Protein AF-A0A0K0IMZ5-F1 (afdb_monomer)

Foldseek 3Di:
DDDPPDDPDDPPPPVVVVVVVVVVLVVLLVLLLVLLVLLLVLQLVLLVLCVVQDPPSVVSNVLSVLLNVLSVCCSVVVDLVSLVVNLVSLVVSLVVLVVLLVVLVVQQVPVVVRQDDPPDPPRDDSVNSNVSSVSSNVSSVVSNVSSVSSSVSSVVSSVVSVVVVVVVVVVVVVD

Mean predicted aligned error: 14.68 Å

pLDDT: mean 72.94, std 14.69, range [36.69, 90.19]

Organism: Brugia malayi (NCBI:txid6279)

Solvent-accessible surface area (backbone atoms only — not comparable to full-atom values): 9518 Å² total; per-residue (Å²): 132,87,81,86,80,76,76,98,78,76,74,75,66,61,61,57,52,52,54,52,50,51,53,53,49,54,53,40,52,51,49,28,52,54,30,46,52,52,37,36,55,53,50,47,51,49,46,58,57,43,45,83,70,41,92,65,42,68,64,54,48,51,52,40,50,54,34,48,52,28,44,53,49,15,65,76,65,66,37,60,68,34,42,50,52,25,47,52,45,48,52,55,50,43,54,50,41,51,54,48,32,58,48,16,53,49,32,41,77,41,24,78,81,64,66,73,61,97,83,47,98,76,72,74,48,59,63,58,40,23,51,50,12,50,52,42,32,55,52,27,66,54,38,48,57,36,41,52,53,25,44,53,36,46,52,55,51,44,54,50,52,54,50,53,54,54,54,54,52,59,56,60,75,75,111

Nearest PDB structures (foldseek):
  1few-assembly1_A  TM=2.765E-01  e=8.080E-01  Homo sapiens
  1qoy-assembly1_A  TM=3.899E-01  e=2.538E+00  Escherichia coli K-12
  3ja6-assembly1_I  TM=2.336E-01  e=1.883E+00  Escherichia coli

Sequence (175 aa):
MKSTGENSLSAVNGEQSTLCICRNVYSLEIALLMSSLLGMTGFCTLCAIFLSYSGAFILHICLALIGGIAVLVGVLTHFPTALLFYMIVQISSTIYLSIIAVLSINVFFNPSKWKFNEASFLGHTNEEIRESGVILMCFSLLLIPTSACSLAAAIQLFHRCGQKESDNTKSNEKV

Radius of gyration: 24.39 Å; Cα contacts (8 Å, |Δi|>4): 140; chains: 1; bounding box: 94×29×55 Å

Structure (mmCIF, N/CA/C/O backbone):
data_AF-A0A0K0IMZ5-F1
#
_entry.id   AF-A0A0K0IMZ5-F1
#
loop_
_atom_site.group_PDB
_atom_site.id
_atom_site.type_symbol
_atom_site.label_atom_id
_atom_site.label_alt_id
_atom_site.label_comp_id
_atom_site.label_asym_id
_atom_site.label_entity_id
_atom_site.label_seq_id
_atom_site.pdbx_PDB_ins_code
_atom_site.Cartn_x
_atom_site.Cartn_y
_atom_site.Cartn_z
_atom_site.occupancy
_atom_site.B_iso_or_equiv
_atom_site.auth_seq_id
_atom_site.auth_comp_id
_atom_site.auth_asym_id
_atom_site.auth_atom_id
_atom_site.pdbx_PDB_model_num
ATOM 1 N N . MET A 1 1 ? 67.260 12.815 -26.661 1.00 40.06 1 MET A N 1
ATOM 2 C CA . MET A 1 1 ? 65.980 13.517 -26.406 1.00 40.06 1 MET A CA 1
ATOM 3 C C . MET A 1 1 ? 65.094 12.571 -25.600 1.00 40.06 1 MET A C 1
ATOM 5 O O . MET A 1 1 ? 65.188 11.373 -25.820 1.00 40.06 1 MET A O 1
ATOM 9 N N . LYS A 1 2 ? 64.390 13.093 -24.589 1.00 42.62 2 LYS A N 1
ATOM 10 C CA . LYS A 1 2 ? 63.767 12.383 -23.450 1.00 42.62 2 LYS A CA 1
ATOM 11 C C . LYS A 1 2 ? 62.960 11.134 -23.856 1.00 42.62 2 LYS A C 1
ATOM 13 O O . LYS A 1 2 ? 62.066 11.231 -24.683 1.00 42.62 2 LYS A O 1
ATOM 18 N N . SER A 1 3 ? 63.271 9.993 -23.235 1.00 52.44 3 SER A N 1
ATOM 19 C CA . SER A 1 3 ? 62.470 8.766 -23.299 1.00 52.44 3 SER A CA 1
ATOM 20 C C . SER A 1 3 ? 61.177 8.988 -22.520 1.00 52.44 3 SER A C 1
ATOM 22 O O . SER A 1 3 ? 61.217 9.141 -21.299 1.00 52.44 3 SER A O 1
ATOM 24 N N . THR A 1 4 ? 60.047 9.041 -23.221 1.00 48.44 4 THR A N 1
ATOM 25 C CA . THR A 1 4 ? 58.704 9.172 -22.645 1.00 48.44 4 THR A CA 1
ATOM 26 C C . THR A 1 4 ? 58.300 7.852 -21.987 1.00 48.44 4 THR A C 1
ATOM 28 O O . THR A 1 4 ? 57.535 7.065 -22.531 1.00 48.44 4 THR A O 1
ATOM 31 N N . GLY A 1 5 ? 58.883 7.570 -20.825 1.00 44.97 5 GLY A N 1
ATOM 32 C CA . GLY A 1 5 ? 58.418 6.529 -19.916 1.00 44.97 5 GLY A CA 1
ATOM 33 C C . GLY A 1 5 ? 57.342 7.099 -19.002 1.00 44.97 5 GLY A C 1
ATOM 34 O O . GLY A 1 5 ? 57.601 7.301 -17.823 1.00 44.97 5 GLY A O 1
ATOM 35 N N . GLU A 1 6 ? 56.162 7.406 -19.539 1.00 41.94 6 GLU A N 1
ATOM 36 C CA . GLU A 1 6 ? 54.992 7.734 -18.720 1.00 41.94 6 GLU A CA 1
ATOM 37 C C . GLU A 1 6 ? 54.019 6.555 -18.727 1.00 41.94 6 GLU A C 1
ATOM 39 O O . GLU A 1 6 ? 53.156 6.406 -19.585 1.00 41.94 6 GLU A O 1
ATOM 44 N N . ASN A 1 7 ? 54.249 5.687 -17.741 1.00 42.31 7 ASN A N 1
ATOM 45 C CA . ASN A 1 7 ? 53.247 5.100 -16.858 1.00 42.31 7 ASN A CA 1
ATOM 46 C C . ASN A 1 7 ? 51.951 4.614 -17.520 1.00 42.31 7 ASN A C 1
ATOM 48 O O . ASN A 1 7 ? 50.905 5.260 -17.490 1.00 42.31 7 ASN A O 1
ATOM 52 N N . SER A 1 8 ? 52.004 3.365 -17.975 1.00 39.19 8 SER A N 1
ATOM 53 C CA . SER A 1 8 ? 50.860 2.468 -18.107 1.00 39.19 8 SER A CA 1
ATOM 54 C C . SER A 1 8 ? 50.215 2.214 -16.735 1.00 39.19 8 SER A C 1
ATOM 56 O O . SER A 1 8 ? 50.489 1.211 -16.080 1.00 39.19 8 SER A O 1
ATOM 58 N N . LEU A 1 9 ? 49.383 3.141 -16.265 1.00 42.44 9 LEU A N 1
ATOM 59 C CA . LEU A 1 9 ? 48.617 2.984 -15.027 1.00 42.44 9 LEU A CA 1
ATOM 60 C C . LEU A 1 9 ? 47.260 3.681 -15.162 1.00 42.44 9 LEU A C 1
ATOM 62 O O . LEU A 1 9 ? 46.986 4.668 -14.493 1.00 42.44 9 LEU A O 1
ATOM 66 N N . SER A 1 10 ? 46.406 3.206 -16.075 1.00 41.88 10 SER A N 1
ATOM 67 C CA . SER A 1 10 ? 44.990 3.631 -16.133 1.00 41.88 10 SER A CA 1
ATOM 68 C C . SER A 1 10 ? 44.029 2.631 -16.799 1.00 41.88 10 SER A C 1
ATOM 70 O O . SER A 1 10 ? 42.938 3.018 -17.193 1.00 41.88 10 SER A O 1
ATOM 72 N N . ALA A 1 11 ? 44.365 1.338 -16.894 1.00 41.56 11 ALA A N 1
ATOM 73 C CA . ALA A 1 11 ? 43.408 0.331 -17.384 1.00 41.56 11 ALA A CA 1
ATOM 74 C C . ALA A 1 11 ? 42.597 -0.360 -16.264 1.00 41.56 11 ALA A C 1
ATOM 76 O O . ALA A 1 11 ? 41.517 -0.873 -16.523 1.00 41.56 11 ALA A O 1
ATOM 77 N N . VAL A 1 12 ? 43.058 -0.340 -15.004 1.00 44.56 12 VAL A N 1
ATOM 78 C CA . VAL A 1 12 ? 42.455 -1.160 -13.927 1.00 44.56 12 VAL A CA 1
ATOM 79 C C . VAL A 1 12 ? 41.222 -0.514 -13.261 1.00 44.56 12 VAL A C 1
ATOM 81 O O . VAL A 1 12 ? 40.396 -1.214 -12.687 1.00 44.56 12 VAL A O 1
ATOM 84 N N . ASN A 1 13 ? 41.012 0.803 -13.390 1.00 42.62 13 ASN A N 1
ATOM 85 C CA . ASN A 1 13 ? 39.867 1.479 -12.748 1.00 42.62 13 ASN A CA 1
ATOM 86 C C . ASN A 1 13 ? 38.556 1.445 -13.567 1.00 42.62 13 ASN A C 1
ATOM 88 O O . ASN A 1 13 ? 37.488 1.761 -13.033 1.00 42.62 13 ASN A O 1
ATOM 92 N N . GLY A 1 14 ? 38.604 1.064 -14.849 1.00 36.69 14 GLY A N 1
ATOM 93 C CA . GLY A 1 14 ? 37.422 1.045 -15.723 1.00 36.69 14 GLY A CA 1
ATOM 94 C C . GLY A 1 14 ? 36.459 -0.110 -15.427 1.00 36.69 14 GLY A C 1
ATOM 95 O O . GLY A 1 14 ? 35.249 0.094 -15.332 1.00 36.69 14 GLY A O 1
ATOM 96 N N . GLU A 1 15 ? 36.991 -1.314 -15.210 1.00 40.50 15 GLU A N 1
ATOM 97 C CA . GLU A 1 15 ? 36.177 -2.521 -14.990 1.00 40.50 15 GLU A CA 1
ATOM 98 C C . GLU A 1 15 ? 35.601 -2.594 -13.569 1.00 40.50 15 GLU A C 1
ATOM 100 O O . GLU A 1 15 ? 34.479 -3.056 -13.360 1.00 40.50 15 GLU A O 1
ATOM 105 N N . GLN A 1 16 ? 36.325 -2.080 -12.570 1.00 41.81 16 GLN A N 1
ATOM 106 C CA . GLN A 1 16 ? 35.867 -2.136 -11.181 1.00 41.81 16 GLN A CA 1
ATOM 107 C C . GLN A 1 16 ? 34.709 -1.160 -10.911 1.00 41.81 16 GLN A C 1
ATOM 109 O O . GLN A 1 16 ? 33.794 -1.477 -10.145 1.00 41.81 16 GLN A O 1
ATOM 114 N N . SER A 1 17 ? 34.713 0.008 -11.567 1.00 45.94 17 SER A N 1
ATOM 115 C CA . SER A 1 17 ? 33.633 0.995 -11.440 1.00 45.94 17 SER A CA 1
ATOM 116 C C . SER A 1 17 ? 32.332 0.497 -12.075 1.00 45.94 17 SER A C 1
ATOM 118 O O . SER A 1 17 ? 31.282 0.550 -11.435 1.00 45.94 17 SER A O 1
ATOM 120 N N . THR A 1 18 ? 32.397 -0.079 -13.277 1.00 49.19 18 THR A N 1
ATOM 121 C CA . THR A 1 18 ? 31.230 -0.641 -13.977 1.00 49.19 18 THR A CA 1
ATOM 122 C C . THR A 1 18 ? 30.635 -1.839 -13.240 1.00 49.19 18 THR A C 1
ATOM 124 O O . THR A 1 18 ? 29.419 -1.882 -13.044 1.00 49.19 18 THR A O 1
ATOM 127 N N . LEU A 1 19 ? 31.462 -2.763 -12.737 1.00 49.53 19 LEU A N 1
ATOM 128 C CA . LEU A 1 19 ? 30.982 -3.926 -11.979 1.00 49.53 19 LEU A CA 1
ATOM 129 C C . LEU A 1 19 ? 30.323 -3.514 -10.649 1.00 49.53 19 LEU A C 1
ATOM 131 O O . LEU A 1 19 ? 29.273 -4.048 -10.283 1.00 49.53 19 LEU A O 1
ATOM 135 N N . CYS A 1 20 ? 30.877 -2.512 -9.955 1.00 52.72 20 CYS A N 1
ATOM 136 C CA . CYS A 1 20 ? 30.282 -1.955 -8.736 1.00 52.72 20 CYS A CA 1
ATOM 137 C C . CYS A 1 20 ? 28.934 -1.263 -9.009 1.00 52.72 20 CYS A C 1
ATOM 139 O O . CYS A 1 20 ? 27.957 -1.502 -8.290 1.00 52.72 20 CYS A O 1
ATOM 141 N N . ILE A 1 21 ? 28.851 -0.454 -10.072 1.00 56.25 21 ILE A N 1
ATOM 142 C CA . ILE A 1 21 ? 27.618 0.239 -10.474 1.00 56.25 21 ILE A CA 1
ATOM 143 C C . ILE A 1 21 ? 26.530 -0.772 -10.858 1.00 56.25 21 ILE A C 1
ATOM 145 O O . ILE A 1 21 ? 25.406 -0.662 -10.364 1.00 56.25 21 ILE A O 1
ATOM 149 N N . CYS A 1 22 ? 26.853 -1.786 -11.668 1.00 55.97 22 CYS A N 1
ATOM 150 C CA . CYS A 1 22 ? 25.906 -2.837 -12.053 1.00 55.97 22 CYS A CA 1
ATOM 151 C C . CYS A 1 22 ? 25.405 -3.629 -10.839 1.00 55.97 22 CYS A C 1
ATOM 153 O O . CYS A 1 22 ? 24.197 -3.827 -10.697 1.00 55.97 22 CYS A O 1
ATOM 155 N N . ARG A 1 23 ? 26.299 -4.003 -9.910 1.00 65.12 23 ARG A N 1
ATOM 156 C CA . ARG A 1 23 ? 25.913 -4.687 -8.664 1.00 65.12 23 ARG A CA 1
ATOM 157 C C . ARG A 1 23 ? 24.950 -3.842 -7.827 1.00 65.12 23 ARG A C 1
ATOM 159 O O . ARG A 1 23 ? 24.014 -4.376 -7.237 1.00 65.12 23 ARG A O 1
ATOM 166 N N . ASN A 1 24 ? 25.161 -2.527 -7.794 1.00 75.69 24 ASN A N 1
ATOM 167 C CA . ASN A 1 24 ? 24.308 -1.601 -7.054 1.00 75.69 24 ASN A CA 1
ATOM 168 C C . ASN A 1 24 ? 22.929 -1.404 -7.709 1.00 75.69 24 ASN A C 1
ATOM 170 O O . ASN A 1 24 ? 21.945 -1.213 -7.004 1.00 75.69 24 ASN A O 1
ATOM 174 N N . VAL A 1 25 ? 22.831 -1.432 -9.043 1.00 75.31 25 VAL A N 1
ATOM 175 C CA . VAL A 1 25 ? 21.532 -1.373 -9.745 1.00 75.31 25 VAL A CA 1
ATOM 176 C C . VAL A 1 25 ? 20.738 -2.652 -9.498 1.00 75.31 25 VAL A C 1
ATOM 178 O O . VAL A 1 25 ? 19.599 -2.572 -9.055 1.00 75.31 25 VAL A O 1
ATOM 181 N N . TYR A 1 26 ? 21.368 -3.815 -9.663 1.00 79.06 26 TYR A N 1
ATOM 182 C CA . TYR A 1 26 ? 20.709 -5.103 -9.443 1.00 79.06 26 TYR A CA 1
ATOM 183 C C . TYR A 1 26 ? 20.223 -5.271 -7.994 1.00 79.06 26 TYR A C 1
ATOM 185 O O . TYR A 1 26 ? 19.099 -5.703 -7.746 1.00 79.06 26 TYR A O 1
ATOM 193 N N . SER A 1 27 ? 21.033 -4.852 -7.014 1.00 82.69 27 SER A N 1
ATOM 194 C CA . SER A 1 27 ? 20.614 -4.852 -5.607 1.00 82.69 27 SER A CA 1
ATOM 195 C C . SER A 1 27 ? 19.411 -3.939 -5.350 1.00 82.69 27 SER A C 1
ATOM 197 O O . SER A 1 27 ? 18.583 -4.255 -4.497 1.00 82.69 27 SER A O 1
ATOM 199 N N . LEU A 1 28 ? 19.322 -2.808 -6.054 1.00 83.25 28 LEU A N 1
ATOM 200 C CA . LEU A 1 28 ? 18.232 -1.846 -5.913 1.00 83.25 28 LEU A CA 1
ATOM 201 C C . LEU A 1 28 ? 16.939 -2.359 -6.560 1.00 83.25 28 LEU A C 1
ATOM 203 O O . LEU A 1 28 ? 15.870 -2.206 -5.977 1.00 83.25 28 LEU A O 1
ATOM 207 N N . GLU A 1 29 ? 17.038 -3.018 -7.715 1.00 82.06 29 GLU A N 1
ATOM 208 C CA . GLU A 1 29 ? 15.915 -3.696 -8.377 1.00 82.06 29 GLU A CA 1
ATOM 209 C C . GLU A 1 29 ? 15.352 -4.828 -7.518 1.00 82.06 29 GLU A C 1
ATOM 211 O O . GLU A 1 29 ? 14.139 -4.902 -7.322 1.00 82.06 29 GLU A O 1
ATOM 216 N N . ILE A 1 30 ? 16.217 -5.666 -6.935 1.00 82.44 30 ILE A N 1
ATOM 217 C CA . ILE A 1 30 ? 15.784 -6.714 -6.000 1.00 82.44 30 ILE A CA 1
ATOM 218 C C . ILE A 1 30 ? 15.101 -6.092 -4.782 1.00 82.44 30 ILE A C 1
ATOM 220 O O . ILE A 1 30 ? 14.030 -6.550 -4.384 1.00 82.44 30 ILE A O 1
ATOM 224 N N . ALA A 1 31 ? 15.688 -5.050 -4.186 1.00 82.56 31 ALA A N 1
ATOM 225 C CA . ALA A 1 31 ? 15.088 -4.377 -3.038 1.00 82.56 31 ALA A CA 1
ATOM 226 C C . ALA A 1 31 ? 13.709 -3.793 -3.382 1.00 82.56 31 ALA A C 1
ATOM 228 O O . ALA A 1 31 ? 12.769 -3.951 -2.598 1.00 82.56 31 ALA A O 1
ATOM 229 N N . LEU A 1 32 ? 13.565 -3.179 -4.561 1.00 83.88 32 LEU A N 1
ATOM 230 C CA . LEU A 1 32 ? 12.293 -2.659 -5.061 1.00 83.88 32 LEU A CA 1
ATOM 231 C C . LEU A 1 32 ? 11.263 -3.782 -5.238 1.00 83.88 32 LEU A C 1
ATOM 233 O O . LEU A 1 32 ? 10.144 -3.662 -4.746 1.00 83.88 32 LEU A O 1
ATOM 237 N N . LEU A 1 33 ? 11.639 -4.889 -5.884 1.00 82.00 33 LEU A N 1
ATOM 238 C CA . LEU A 1 33 ? 10.754 -6.040 -6.082 1.00 82.00 33 LEU A CA 1
ATOM 239 C C . LEU A 1 33 ? 10.296 -6.632 -4.747 1.00 82.00 33 LEU A C 1
ATOM 241 O O . LEU A 1 33 ? 9.100 -6.822 -4.540 1.00 82.00 33 LEU A O 1
ATOM 245 N N . MET A 1 34 ? 11.227 -6.880 -3.825 1.00 83.44 34 MET A N 1
ATOM 246 C CA . MET A 1 34 ? 10.917 -7.485 -2.528 1.00 83.44 34 MET A CA 1
ATOM 247 C C . MET A 1 34 ? 10.051 -6.570 -1.659 1.00 83.44 34 MET A C 1
ATOM 249 O O . MET A 1 34 ? 9.074 -7.034 -1.073 1.00 83.44 34 MET A O 1
ATOM 253 N N . SER A 1 35 ? 10.364 -5.273 -1.597 1.00 84.44 35 SER A N 1
ATOM 254 C CA . SER A 1 35 ? 9.558 -4.304 -0.840 1.00 84.44 35 SER A CA 1
ATOM 255 C C . SER A 1 35 ? 8.181 -4.082 -1.464 1.00 84.44 35 SER A C 1
ATOM 257 O O . SER A 1 35 ? 7.197 -3.992 -0.734 1.00 84.44 35 SER A O 1
ATOM 259 N N . SER A 1 36 ? 8.074 -4.094 -2.793 1.00 81.44 36 SER A N 1
ATOM 260 C CA . SER A 1 36 ? 6.790 -4.009 -3.494 1.00 81.44 36 SER A CA 1
ATOM 261 C C . SER A 1 36 ? 5.931 -5.254 -3.281 1.00 81.44 36 SER A C 1
ATOM 263 O O . SER A 1 36 ? 4.740 -5.133 -3.006 1.00 81.44 36 SER A O 1
ATOM 265 N N . LEU A 1 37 ? 6.520 -6.452 -3.351 1.00 80.25 37 LEU A N 1
ATOM 266 C CA . LEU A 1 37 ? 5.835 -7.714 -3.052 1.00 80.25 37 LEU A CA 1
ATOM 267 C C . LEU A 1 37 ? 5.341 -7.751 -1.604 1.00 80.25 37 LEU A C 1
ATOM 269 O O . LEU A 1 37 ? 4.188 -8.102 -1.348 1.00 80.25 37 LEU A O 1
ATOM 273 N N . LEU A 1 38 ? 6.187 -7.346 -0.656 1.00 83.31 38 LEU A N 1
ATOM 274 C CA . LEU A 1 38 ? 5.809 -7.255 0.751 1.00 83.31 38 LEU A CA 1
ATOM 275 C C . LEU A 1 38 ? 4.701 -6.212 0.969 1.00 83.31 38 LEU A C 1
ATOM 277 O O . LEU A 1 38 ? 3.727 -6.475 1.673 1.00 83.31 38 LEU A O 1
ATOM 281 N N . GLY A 1 39 ? 4.813 -5.059 0.306 1.00 80.69 39 GLY A N 1
ATOM 282 C CA . GLY A 1 39 ? 3.807 -4.001 0.307 1.00 80.69 39 GLY A CA 1
ATOM 283 C C . GLY A 1 39 ? 2.448 -4.490 -0.195 1.00 80.69 39 GLY A C 1
ATOM 284 O O . GLY A 1 39 ? 1.437 -4.307 0.478 1.00 80.69 39 GLY A O 1
ATOM 285 N N . MET A 1 40 ? 2.428 -5.166 -1.344 1.00 80.81 40 MET A N 1
ATOM 286 C CA . MET A 1 40 ? 1.213 -5.730 -1.933 1.00 80.81 40 MET A CA 1
ATOM 287 C C . MET A 1 40 ? 0.576 -6.799 -1.059 1.00 80.81 40 MET A C 1
ATOM 289 O O . MET A 1 40 ? -0.623 -6.745 -0.806 1.00 80.81 40 MET A O 1
ATOM 293 N N . THR A 1 41 ? 1.363 -7.780 -0.617 1.00 80.88 41 THR A N 1
ATOM 294 C CA . THR A 1 41 ? 0.850 -8.886 0.201 1.00 80.88 41 THR A CA 1
ATOM 295 C C . THR A 1 41 ? 0.257 -8.361 1.502 1.00 80.88 41 THR A C 1
ATOM 297 O O . THR A 1 41 ? -0.866 -8.724 1.844 1.00 80.88 41 THR A O 1
ATOM 300 N N . GLY A 1 42 ? 0.943 -7.438 2.181 1.00 79.50 42 GLY A N 1
ATOM 301 C CA . GLY A 1 42 ? 0.413 -6.808 3.386 1.00 79.50 42 GLY A CA 1
ATOM 302 C C . GLY A 1 42 ? -0.821 -5.942 3.125 1.00 79.50 42 GLY A C 1
ATOM 303 O O . GLY A 1 42 ? -1.769 -5.999 3.906 1.00 79.50 42 GLY A O 1
ATOM 304 N N . PHE A 1 43 ? -0.859 -5.191 2.021 1.00 79.12 43 PHE A N 1
ATOM 305 C CA . PHE A 1 43 ? -2.036 -4.406 1.646 1.00 79.12 43 PHE A CA 1
ATOM 306 C C . PHE A 1 43 ? -3.246 -5.304 1.369 1.00 79.12 43 PHE A C 1
ATOM 308 O O . PHE A 1 43 ? -4.325 -5.054 1.895 1.00 79.12 43 PHE A O 1
ATOM 315 N N . CYS A 1 44 ? -3.066 -6.395 0.622 1.00 77.50 44 CYS A N 1
ATOM 316 C CA . CYS A 1 44 ? -4.116 -7.384 0.384 1.00 77.50 44 CYS A CA 1
ATOM 317 C C . CYS A 1 44 ? -4.632 -7.995 1.694 1.00 77.50 44 CYS A C 1
ATOM 319 O O . CYS A 1 44 ? -5.844 -8.120 1.862 1.00 77.50 44 CYS A O 1
ATOM 321 N N . THR A 1 45 ? -3.744 -8.319 2.640 1.00 77.69 45 THR A N 1
ATOM 322 C CA . THR A 1 45 ? -4.133 -8.807 3.973 1.00 77.69 45 THR A CA 1
ATOM 323 C C . THR A 1 45 ? -4.933 -7.759 4.748 1.00 77.69 45 THR A C 1
ATOM 325 O O . THR A 1 45 ? -5.982 -8.087 5.297 1.00 77.69 45 THR A O 1
ATOM 328 N N . LEU A 1 46 ? -4.507 -6.490 4.746 1.00 75.44 46 LEU A N 1
ATOM 329 C CA . LEU A 1 46 ? -5.272 -5.396 5.360 1.00 75.44 46 LEU A CA 1
ATOM 330 C C . LEU A 1 46 ? -6.667 -5.273 4.739 1.00 75.44 46 LEU A C 1
ATOM 332 O O . LEU A 1 46 ? -7.657 -5.175 5.462 1.00 75.44 46 LEU A O 1
ATOM 336 N N . CYS A 1 47 ? -6.769 -5.328 3.411 1.00 73.06 47 CYS A N 1
ATOM 337 C CA . CYS A 1 47 ? -8.051 -5.295 2.709 1.00 73.06 47 CYS A CA 1
ATOM 338 C C . CYS A 1 47 ? -8.927 -6.505 3.038 1.00 73.06 47 CYS A C 1
ATOM 340 O O . CYS A 1 47 ? -10.141 -6.353 3.150 1.00 73.06 47 CYS A O 1
ATOM 342 N N . ALA A 1 48 ? -8.329 -7.682 3.224 1.00 71.31 48 ALA A N 1
ATOM 343 C CA . ALA A 1 48 ? -9.037 -8.883 3.646 1.00 71.31 48 ALA A CA 1
ATOM 344 C C . ALA A 1 48 ? -9.532 -8.812 5.100 1.00 71.31 48 ALA A C 1
ATOM 346 O O . ALA A 1 48 ? -10.547 -9.416 5.423 1.00 71.31 48 ALA A O 1
ATOM 347 N N . ILE A 1 49 ? -8.872 -8.042 5.966 1.00 68.88 49 ILE A N 1
ATOM 348 C CA . ILE A 1 49 ? -9.380 -7.768 7.317 1.00 68.88 49 ILE A CA 1
ATOM 349 C C . ILE A 1 49 ? -10.497 -6.716 7.254 1.00 68.88 49 ILE A C 1
ATOM 351 O O . ILE A 1 49 ? -11.540 -6.895 7.874 1.00 68.88 49 ILE A O 1
ATOM 355 N N . PHE A 1 50 ? -10.341 -5.655 6.450 1.00 66.38 50 PHE A N 1
ATOM 356 C CA . PHE A 1 50 ? -11.411 -4.671 6.221 1.00 66.38 50 PHE A CA 1
ATOM 357 C C . PHE A 1 50 ? -12.643 -5.253 5.532 1.00 66.38 50 PHE A C 1
ATOM 359 O O . PHE A 1 50 ? -13.724 -4.709 5.723 1.00 66.38 50 PHE A O 1
ATOM 366 N N . LEU A 1 51 ? -12.512 -6.336 4.764 1.00 61.38 51 LEU A N 1
ATOM 367 C CA . LEU A 1 51 ? -13.625 -7.075 4.160 1.00 61.38 51 LEU A CA 1
ATOM 368 C C . LEU A 1 51 ? -14.694 -7.465 5.175 1.00 61.38 51 LEU A C 1
ATOM 370 O O . LEU A 1 51 ? -15.881 -7.345 4.879 1.00 61.38 51 LEU A O 1
ATOM 374 N N . SER A 1 52 ? -14.271 -7.890 6.368 1.00 59.31 52 SER A N 1
ATOM 375 C CA . SER A 1 52 ? -15.186 -8.213 7.463 1.00 59.31 52 SER A CA 1
ATOM 376 C C . SER A 1 52 ? -16.011 -6.996 7.907 1.00 59.31 52 SER A C 1
ATOM 378 O O . SER A 1 52 ? -17.026 -7.155 8.578 1.00 59.31 52 SER A O 1
ATOM 380 N N . TYR A 1 53 ? -15.609 -5.781 7.511 1.00 60.66 53 TYR A N 1
ATOM 381 C CA . TYR A 1 53 ? -16.182 -4.513 7.958 1.00 60.66 53 TYR A CA 1
ATOM 382 C C . TYR A 1 53 ? -16.742 -3.618 6.833 1.00 60.66 53 TYR A C 1
ATOM 384 O O . TYR A 1 53 ? -17.596 -2.787 7.113 1.00 60.66 53 TYR A O 1
ATOM 392 N N . SER A 1 54 ? -16.302 -3.718 5.572 1.00 57.91 54 SER A N 1
ATOM 393 C CA . SER A 1 54 ? -16.730 -2.807 4.495 1.00 57.91 54 SER A CA 1
ATOM 394 C C . SER A 1 54 ? -16.669 -3.445 3.102 1.00 57.91 54 SER A C 1
ATOM 396 O O . SER A 1 54 ? -15.639 -3.963 2.673 1.00 57.91 54 SER A O 1
ATOM 398 N N . GLY A 1 55 ? -17.771 -3.346 2.347 1.00 58.22 55 GLY A N 1
ATOM 399 C CA . GLY A 1 55 ? -17.949 -3.938 1.011 1.00 58.22 55 GLY A CA 1
ATOM 400 C C . GLY A 1 55 ? -17.114 -3.327 -0.128 1.00 58.22 55 GLY A C 1
ATOM 401 O O . GLY A 1 55 ? -17.296 -3.705 -1.282 1.00 58.22 55 GLY A O 1
ATOM 402 N N . ALA A 1 56 ? -16.187 -2.404 0.150 1.00 62.69 56 ALA A N 1
ATOM 403 C CA . ALA A 1 56 ? -15.352 -1.729 -0.858 1.00 62.69 56 ALA A CA 1
ATOM 404 C C . ALA A 1 56 ? -14.112 -2.540 -1.320 1.00 62.69 56 ALA A C 1
ATOM 406 O O . ALA A 1 56 ? -13.170 -1.996 -1.895 1.00 62.69 56 ALA A O 1
ATOM 407 N N . PHE A 1 57 ? -14.109 -3.853 -1.093 1.00 62.28 57 PHE A N 1
ATOM 408 C CA . PHE A 1 57 ? -12.990 -4.777 -1.316 1.00 62.28 57 PHE A CA 1
ATOM 409 C C . PHE A 1 57 ? -12.375 -4.763 -2.714 1.00 62.28 57 PHE A C 1
ATOM 411 O O . PHE A 1 57 ? -11.151 -4.717 -2.854 1.00 62.28 57 PHE A O 1
ATOM 418 N N . ILE A 1 58 ? -13.222 -4.810 -3.746 1.00 65.19 58 ILE A N 1
ATOM 419 C CA . ILE A 1 58 ? -12.769 -4.984 -5.130 1.00 65.19 58 ILE A CA 1
ATOM 420 C C . ILE A 1 58 ? -11.872 -3.811 -5.534 1.00 65.19 58 ILE A C 1
ATOM 422 O O . ILE A 1 58 ? -10.821 -4.021 -6.128 1.00 65.19 58 ILE A O 1
ATOM 426 N N . LEU A 1 59 ? -12.227 -2.587 -5.131 1.00 66.44 59 LEU A N 1
ATOM 427 C CA . LEU A 1 59 ? -11.445 -1.396 -5.461 1.00 66.44 59 LEU A CA 1
ATOM 428 C C . LEU A 1 59 ? -10.050 -1.430 -4.829 1.00 66.44 59 LEU A C 1
ATOM 430 O O . LEU A 1 59 ? -9.077 -1.048 -5.479 1.00 66.44 59 LEU A O 1
ATOM 434 N N . HIS A 1 60 ? -9.931 -1.921 -3.594 1.00 69.44 60 HIS A N 1
ATOM 435 C CA . HIS A 1 60 ? -8.647 -1.960 -2.904 1.00 69.44 60 HIS A CA 1
ATOM 436 C C . HIS A 1 60 ? -7.723 -3.055 -3.444 1.00 69.44 60 HIS A C 1
ATOM 438 O O . HIS A 1 60 ? -6.551 -2.780 -3.704 1.00 69.44 60 HIS A O 1
ATOM 444 N N . ILE A 1 61 ? -8.241 -4.258 -3.714 1.00 71.31 61 ILE A N 1
ATOM 445 C CA . ILE A 1 61 ? -7.446 -5.299 -4.384 1.00 71.31 61 ILE A CA 1
ATOM 446 C C . ILE A 1 61 ? -7.018 -4.847 -5.777 1.00 71.31 61 ILE A C 1
ATOM 448 O O . ILE A 1 61 ? -5.853 -5.018 -6.137 1.00 71.31 61 ILE A O 1
ATOM 452 N N . CYS A 1 62 ? -7.921 -4.242 -6.554 1.00 72.75 62 CYS A N 1
ATOM 453 C CA . CYS A 1 62 ? -7.570 -3.720 -7.870 1.00 72.75 62 CYS A CA 1
ATOM 454 C C . CYS A 1 62 ? -6.426 -2.702 -7.777 1.00 72.75 62 CYS A C 1
ATOM 456 O O . CYS A 1 62 ? -5.492 -2.784 -8.569 1.00 72.75 62 CYS A O 1
ATOM 458 N N . LEU A 1 63 ? 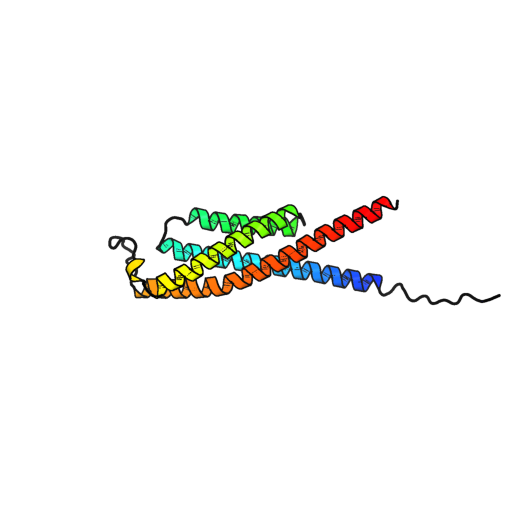-6.445 -1.798 -6.790 1.00 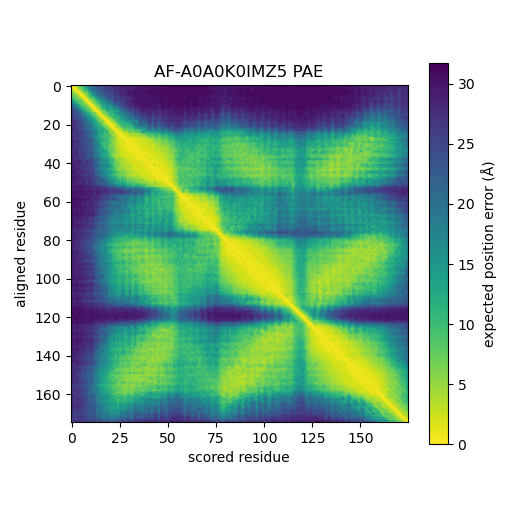70.88 63 LEU A N 1
ATOM 459 C CA . LEU A 1 63 ? -5.367 -0.826 -6.593 1.00 70.88 63 LEU A CA 1
ATOM 460 C C . LEU A 1 63 ? -4.022 -1.503 -6.276 1.00 70.88 63 LEU A C 1
ATOM 462 O O . LEU A 1 63 ? -3.006 -1.149 -6.876 1.00 70.88 63 LEU A O 1
ATOM 466 N N . ALA A 1 64 ? -4.021 -2.505 -5.391 1.00 70.69 64 ALA A N 1
ATOM 467 C CA . ALA A 1 64 ? -2.817 -3.260 -5.039 1.00 70.69 64 ALA A CA 1
ATOM 468 C C . ALA A 1 64 ? -2.237 -4.020 -6.241 1.00 70.69 64 ALA A C 1
ATOM 470 O O . ALA A 1 64 ? -1.032 -3.971 -6.490 1.00 70.69 64 ALA A O 1
ATOM 471 N N . LEU A 1 65 ? -3.101 -4.675 -7.023 1.00 77.00 65 LEU A N 1
ATOM 472 C CA . LEU A 1 65 ? -2.703 -5.414 -8.222 1.00 77.00 65 LEU A CA 1
ATOM 473 C C . LEU A 1 65 ? -2.151 -4.487 -9.308 1.00 77.00 65 LEU A C 1
ATOM 475 O O . LEU A 1 65 ? -1.117 -4.796 -9.897 1.00 77.00 65 LEU A O 1
ATOM 479 N N . ILE A 1 66 ? -2.798 -3.343 -9.552 1.00 76.06 66 ILE A N 1
ATOM 480 C CA . ILE A 1 66 ? -2.326 -2.347 -10.526 1.00 76.06 66 ILE A CA 1
ATOM 481 C C . ILE A 1 66 ? -0.933 -1.836 -10.133 1.00 76.06 66 ILE A C 1
ATOM 483 O O . ILE A 1 66 ? -0.048 -1.767 -10.987 1.00 76.06 66 ILE A O 1
ATOM 487 N N . GLY A 1 67 ? -0.710 -1.540 -8.847 1.00 70.38 67 GLY A N 1
ATOM 488 C CA . GLY A 1 67 ? 0.607 -1.145 -8.338 1.00 70.38 67 GLY A CA 1
ATOM 489 C C . GLY A 1 67 ? 1.665 -2.230 -8.522 1.00 70.38 67 GLY A C 1
ATOM 490 O O . GLY A 1 67 ? 2.765 -1.948 -8.991 1.00 70.38 67 GLY A O 1
ATOM 491 N N . GLY A 1 68 ? 1.318 -3.483 -8.236 1.00 73.25 68 GLY A N 1
ATOM 492 C CA . GLY A 1 68 ? 2.196 -4.633 -8.435 1.00 73.25 68 GLY A CA 1
ATOM 493 C C . GLY A 1 68 ? 2.644 -4.869 -9.861 1.00 73.25 68 GLY A C 1
ATOM 494 O O . GLY A 1 68 ? 3.834 -5.022 -10.141 1.00 73.25 68 GLY A O 1
ATOM 495 N N . ILE A 1 69 ? 1.671 -4.893 -10.769 1.00 78.12 69 ILE A N 1
ATOM 496 C CA . ILE A 1 69 ? 1.916 -5.094 -12.196 1.00 78.12 69 ILE A CA 1
ATOM 497 C C . ILE A 1 69 ? 2.790 -3.955 -12.731 1.00 78.12 69 ILE A C 1
ATOM 499 O O . ILE A 1 69 ? 3.715 -4.211 -13.499 1.00 78.12 69 ILE A O 1
ATOM 503 N N . ALA A 1 70 ? 2.567 -2.718 -12.274 1.00 74.75 70 ALA A N 1
ATOM 504 C CA . ALA A 1 70 ? 3.398 -1.577 -12.644 1.00 74.75 70 ALA A CA 1
ATOM 505 C C . ALA A 1 70 ? 4.873 -1.749 -12.254 1.00 74.75 70 ALA A C 1
ATOM 507 O O . ALA A 1 70 ? 5.746 -1.446 -13.068 1.00 74.75 70 ALA A O 1
ATOM 508 N N . VAL A 1 71 ? 5.163 -2.273 -11.054 1.00 70.06 71 VAL A N 1
ATOM 509 C CA . VAL A 1 71 ? 6.544 -2.586 -10.635 1.00 70.06 71 VAL A CA 1
ATOM 510 C C . VAL A 1 71 ? 7.149 -3.633 -11.544 1.00 70.06 71 VAL A C 1
ATOM 512 O O . VAL A 1 71 ? 8.259 -3.445 -12.034 1.00 70.06 71 VAL A O 1
ATOM 515 N N . LEU A 1 72 ? 6.426 -4.730 -11.773 1.00 77.31 72 LEU A N 1
ATOM 516 C CA . LEU A 1 72 ? 6.932 -5.835 -12.574 1.00 77.31 72 LEU A CA 1
ATOM 517 C C . LEU A 1 72 ? 7.279 -5.357 -13.988 1.00 77.31 72 LEU A C 1
ATOM 519 O O . LEU A 1 72 ? 8.372 -5.632 -14.477 1.00 77.31 72 LEU A O 1
ATOM 523 N N . VAL A 1 73 ? 6.394 -4.573 -14.610 1.00 75.31 73 VAL A N 1
ATOM 524 C CA . VAL A 1 73 ? 6.652 -3.964 -15.919 1.00 75.31 73 VAL A CA 1
ATOM 525 C C . VAL A 1 73 ? 7.827 -2.991 -15.841 1.00 75.31 73 VAL A C 1
ATOM 527 O O . VAL A 1 73 ? 8.735 -3.095 -16.659 1.00 75.31 73 VAL A O 1
ATOM 530 N N . GLY A 1 74 ? 7.862 -2.078 -14.867 1.00 67.88 74 GLY A N 1
ATOM 531 C CA . GLY A 1 74 ? 8.927 -1.078 -14.741 1.00 67.88 74 GLY A CA 1
ATOM 532 C C . GLY A 1 74 ? 10.313 -1.681 -14.533 1.00 67.88 74 GLY A C 1
ATOM 533 O O . GLY A 1 74 ? 11.268 -1.239 -15.169 1.00 67.88 74 GLY A O 1
ATOM 534 N N . VAL A 1 75 ? 10.415 -2.730 -13.716 1.00 72.06 75 VAL A N 1
ATOM 535 C CA . VAL A 1 75 ? 11.673 -3.448 -13.482 1.00 72.06 75 VAL A CA 1
ATOM 536 C C . VAL A 1 75 ? 12.062 -4.269 -14.711 1.00 72.06 75 VAL A C 1
ATOM 538 O O . VAL A 1 75 ? 13.182 -4.129 -15.192 1.00 72.06 75 VAL A O 1
ATOM 541 N N . LEU A 1 76 ? 11.153 -5.066 -15.285 1.00 76.31 76 LEU A N 1
ATOM 542 C CA . LEU A 1 76 ? 11.487 -5.934 -16.424 1.00 76.31 76 LEU A CA 1
ATOM 543 C C . LEU A 1 76 ? 11.799 -5.161 -17.710 1.00 76.31 76 LEU A C 1
ATOM 545 O O . LEU A 1 76 ? 12.648 -5.587 -18.486 1.00 76.31 76 LEU A O 1
ATOM 549 N N . THR A 1 77 ? 11.115 -4.043 -17.952 1.00 75.94 77 THR A N 1
ATOM 550 C CA . THR A 1 77 ? 11.281 -3.255 -19.187 1.00 75.94 77 THR A CA 1
ATOM 551 C C . THR A 1 77 ? 12.250 -2.085 -19.037 1.00 75.94 77 THR A C 1
ATOM 553 O O . THR A 1 77 ? 12.562 -1.436 -20.032 1.00 75.94 77 THR A O 1
ATOM 556 N N . HIS A 1 78 ? 12.704 -1.786 -17.812 1.00 71.19 78 HIS A N 1
ATOM 557 C CA . HIS A 1 78 ? 13.493 -0.589 -17.484 1.00 71.19 78 HIS A CA 1
ATOM 558 C C . HIS A 1 78 ? 12.837 0.719 -17.970 1.00 71.19 78 HIS A C 1
ATOM 560 O O . HIS A 1 78 ? 13.510 1.726 -18.202 1.00 71.19 78 HIS A O 1
ATOM 566 N N . PHE A 1 79 ? 11.511 0.717 -18.138 1.00 76.19 79 PHE A N 1
ATOM 567 C CA . PHE A 1 79 ? 10.794 1.825 -18.746 1.00 76.19 79 PHE A CA 1
ATOM 568 C C . PHE A 1 79 ? 10.509 2.921 -17.705 1.00 76.19 79 PHE A C 1
ATOM 570 O O . PHE A 1 79 ? 9.781 2.673 -16.734 1.00 76.19 79 PHE A O 1
ATOM 577 N N . PRO A 1 80 ? 11.030 4.151 -17.885 1.00 78.06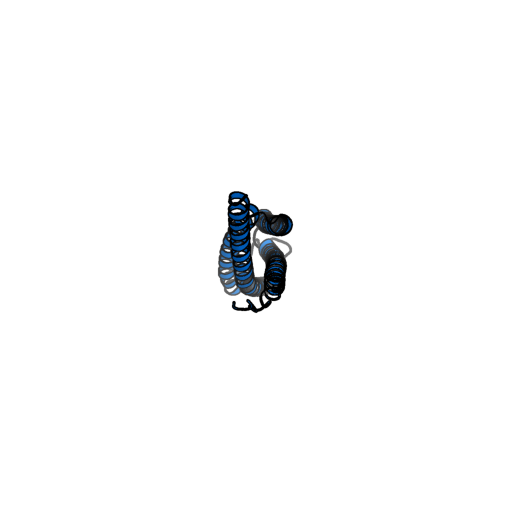 80 PRO A N 1
ATOM 578 C CA . PRO A 1 80 ? 10.916 5.210 -16.883 1.00 78.06 80 PRO A CA 1
ATOM 579 C C . PRO A 1 80 ? 9.458 5.589 -16.597 1.00 78.06 80 PRO A C 1
ATOM 581 O O . PRO A 1 80 ? 9.106 5.853 -15.450 1.00 78.06 80 PRO A O 1
ATOM 584 N N . THR A 1 81 ? 8.572 5.549 -17.594 1.00 78.81 81 THR A N 1
ATOM 585 C CA . THR A 1 81 ? 7.145 5.850 -17.397 1.00 78.81 81 THR A CA 1
ATOM 586 C C . THR A 1 81 ? 6.450 4.823 -16.503 1.00 78.81 81 THR A C 1
ATOM 588 O O . THR A 1 81 ? 5.582 5.195 -15.717 1.00 78.81 81 THR A O 1
ATOM 591 N N . ALA A 1 82 ? 6.835 3.544 -16.574 1.00 79.75 82 ALA A N 1
ATOM 592 C CA . ALA A 1 82 ? 6.275 2.509 -15.706 1.00 79.75 82 ALA A CA 1
ATOM 593 C C . ALA A 1 82 ? 6.747 2.690 -14.254 1.00 79.75 82 ALA A C 1
ATOM 595 O O . ALA A 1 82 ? 5.939 2.583 -13.332 1.00 79.75 82 ALA A O 1
ATOM 596 N N . LEU A 1 83 ? 8.016 3.070 -14.053 1.00 81.88 83 LEU A N 1
ATOM 597 C CA . LEU A 1 83 ? 8.523 3.481 -12.738 1.00 81.88 83 LEU A CA 1
ATOM 598 C C . LEU A 1 83 ? 7.796 4.726 -12.211 1.00 81.88 83 LEU A C 1
ATOM 600 O O . LEU A 1 83 ? 7.456 4.780 -11.033 1.00 81.88 83 LEU A O 1
ATOM 604 N N . LEU A 1 84 ? 7.506 5.708 -13.067 1.00 83.94 84 LEU A N 1
ATOM 605 C CA . LEU A 1 84 ? 6.749 6.900 -12.683 1.00 83.94 84 LEU A CA 1
ATOM 606 C C . LEU A 1 84 ? 5.319 6.559 -12.262 1.00 83.94 84 LEU A C 1
ATOM 608 O O . LEU A 1 84 ? 4.861 7.017 -11.215 1.00 83.94 84 LEU A O 1
ATOM 612 N N . PHE A 1 85 ? 4.634 5.716 -13.032 1.00 83.56 85 PHE A N 1
ATOM 613 C CA . PHE A 1 85 ? 3.307 5.228 -12.671 1.00 83.56 85 PHE A CA 1
ATOM 614 C C . PHE A 1 85 ? 3.337 4.455 -11.347 1.00 83.56 85 PHE A C 1
ATOM 616 O O . PHE A 1 85 ? 2.500 4.696 -10.477 1.00 83.56 85 PHE A O 1
ATOM 623 N N . TYR A 1 86 ? 4.349 3.607 -11.146 1.00 83.81 86 TYR A N 1
ATOM 624 C CA . TYR A 1 86 ? 4.566 2.939 -9.870 1.00 83.81 86 TYR A CA 1
ATOM 625 C C . TYR A 1 86 ? 4.722 3.933 -8.709 1.00 83.81 86 TYR A C 1
ATOM 627 O O . TYR A 1 86 ? 4.040 3.788 -7.697 1.00 83.81 86 TYR A O 1
ATOM 635 N N . MET A 1 87 ? 5.557 4.968 -8.854 1.00 86.19 87 MET A N 1
ATOM 636 C CA . MET A 1 87 ? 5.745 5.986 -7.813 1.00 86.19 87 MET A CA 1
ATOM 637 C C . MET A 1 87 ? 4.422 6.670 -7.439 1.00 86.19 87 MET A C 1
ATOM 639 O O . MET A 1 87 ? 4.139 6.836 -6.253 1.00 86.19 87 MET A O 1
ATOM 643 N N . ILE A 1 88 ? 3.584 7.011 -8.426 1.00 86.00 88 ILE A N 1
ATOM 644 C CA . ILE A 1 88 ? 2.255 7.598 -8.186 1.00 86.00 88 ILE A CA 1
ATOM 645 C C . ILE A 1 88 ? 1.380 6.633 -7.377 1.00 86.00 88 ILE A C 1
ATOM 647 O O . ILE A 1 88 ? 0.842 7.015 -6.335 1.00 86.00 88 ILE A O 1
ATOM 651 N N . VAL A 1 89 ? 1.271 5.375 -7.815 1.00 82.19 89 VAL A N 1
ATOM 652 C CA . VAL A 1 89 ? 0.458 4.361 -7.124 1.00 82.19 89 VAL A CA 1
ATOM 653 C C . VAL A 1 89 ? 0.981 4.096 -5.709 1.00 82.19 89 VAL A C 1
ATOM 655 O O . VAL A 1 89 ? 0.187 3.934 -4.777 1.00 82.19 89 VAL A O 1
ATOM 658 N N . GLN A 1 90 ? 2.300 4.108 -5.510 1.00 84.88 90 GLN A N 1
ATOM 659 C CA . GLN A 1 90 ? 2.919 3.903 -4.204 1.00 84.88 90 GLN A CA 1
ATOM 660 C C . GLN A 1 90 ? 2.625 5.063 -3.244 1.00 84.88 90 GLN A C 1
ATOM 662 O O . GLN A 1 90 ? 2.316 4.831 -2.072 1.00 84.88 90 GLN A O 1
ATOM 667 N N . ILE A 1 91 ? 2.654 6.310 -3.725 1.00 86.62 91 ILE A N 1
ATOM 668 C CA . ILE A 1 91 ? 2.264 7.486 -2.931 1.00 86.62 91 ILE A CA 1
ATOM 669 C C . ILE A 1 91 ? 0.797 7.365 -2.505 1.00 86.62 91 ILE A C 1
ATOM 671 O O . ILE A 1 91 ? 0.498 7.468 -1.313 1.00 86.62 91 ILE A O 1
ATOM 675 N N . SER A 1 92 ? -0.109 7.072 -3.443 1.00 84.44 92 SER A N 1
ATOM 676 C CA . SER A 1 92 ? -1.531 6.865 -3.134 1.00 84.44 92 SER A CA 1
ATOM 677 C C . SER A 1 92 ? -1.744 5.737 -2.120 1.00 84.44 92 SER A C 1
ATOM 679 O O . SER A 1 92 ? -2.499 5.904 -1.161 1.00 84.44 92 SER A O 1
ATOM 681 N N . SER A 1 93 ? -1.030 4.620 -2.277 1.00 83.50 93 SER A N 1
ATOM 682 C CA . SER A 1 93 ? -1.086 3.487 -1.345 1.00 83.50 93 SER A CA 1
ATOM 683 C C . SER A 1 93 ? -0.582 3.868 0.050 1.00 83.50 93 SER A C 1
ATOM 685 O O . SE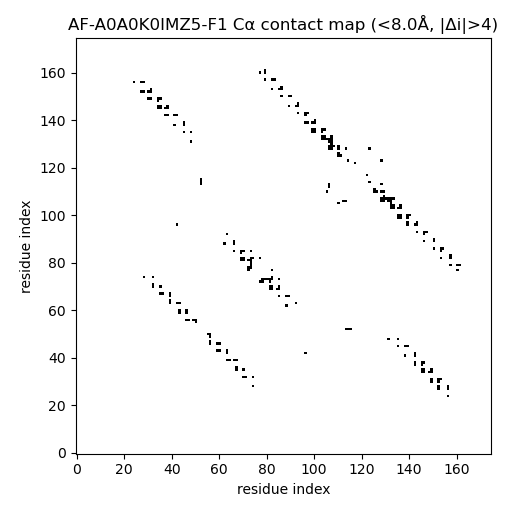R A 1 93 ? -1.185 3.478 1.045 1.00 83.50 93 SER A O 1
ATOM 687 N N . THR A 1 94 ? 0.471 4.686 0.147 1.00 86.19 94 THR A N 1
ATOM 688 C CA . THR A 1 94 ? 1.008 5.174 1.433 1.00 86.19 94 THR A CA 1
ATOM 689 C C . THR A 1 94 ? 0.010 6.065 2.166 1.00 86.19 94 THR A C 1
ATOM 691 O O . THR A 1 94 ? -0.180 5.929 3.377 1.00 86.19 94 THR A O 1
ATOM 694 N N . ILE A 1 95 ? -0.650 6.971 1.439 1.00 85.50 95 ILE A N 1
ATOM 695 C CA . ILE A 1 95 ? -1.693 7.839 2.002 1.00 85.50 95 ILE A CA 1
ATOM 696 C C . ILE A 1 95 ? -2.842 6.977 2.526 1.00 85.50 95 ILE A C 1
ATOM 698 O O . ILE A 1 95 ? -3.291 7.161 3.656 1.00 85.50 95 ILE A O 1
ATOM 702 N N . TYR A 1 96 ? -3.275 5.992 1.741 1.00 82.62 96 TYR A N 1
ATOM 703 C CA . TYR A 1 96 ? -4.340 5.081 2.141 1.00 82.62 96 TYR A CA 1
ATOM 704 C C . TYR A 1 96 ? -3.965 4.241 3.375 1.00 82.62 96 TYR A C 1
ATOM 706 O O . TYR A 1 96 ? -4.749 4.165 4.319 1.00 82.62 96 TYR A O 1
ATOM 714 N N . LEU A 1 97 ? -2.747 3.692 3.431 1.00 85.38 97 LEU A N 1
ATOM 715 C CA . LEU A 1 97 ? -2.222 3.007 4.621 1.00 85.38 97 LEU A CA 1
ATOM 716 C C . LEU A 1 97 ? -2.201 3.915 5.856 1.00 85.38 97 LEU A C 1
ATOM 718 O O . LEU A 1 97 ? -2.499 3.460 6.955 1.00 85.38 97 LEU A O 1
ATOM 722 N N . SER A 1 98 ? -1.895 5.203 5.686 1.00 87.44 98 SER A N 1
ATOM 723 C CA . SER A 1 98 ? -1.922 6.174 6.788 1.00 87.44 98 SER A CA 1
ATOM 724 C C . SER A 1 98 ? -3.345 6.402 7.307 1.00 87.44 98 SER A C 1
ATOM 726 O O . SER A 1 98 ? -3.564 6.447 8.517 1.00 87.44 98 SER A O 1
ATOM 728 N N . ILE A 1 99 ? -4.330 6.485 6.406 1.00 85.38 99 ILE A N 1
ATOM 729 C CA . ILE A 1 99 ? -5.750 6.561 6.778 1.00 85.38 99 ILE A CA 1
ATOM 730 C C . ILE A 1 99 ? -6.160 5.295 7.538 1.00 85.38 99 ILE A C 1
ATOM 732 O O . ILE A 1 99 ? -6.767 5.396 8.604 1.00 85.38 99 ILE A O 1
ATOM 736 N N . ILE A 1 100 ? -5.782 4.113 7.041 1.00 83.19 100 ILE A N 1
ATOM 737 C CA . ILE A 1 100 ? -6.027 2.846 7.737 1.00 83.19 100 ILE A CA 1
ATOM 738 C C . ILE A 1 100 ? -5.382 2.844 9.120 1.00 83.19 100 ILE A C 1
ATOM 740 O O . ILE A 1 100 ? -6.036 2.436 10.074 1.00 83.19 100 ILE A O 1
ATOM 744 N N . ALA A 1 101 ? -4.135 3.295 9.254 1.00 86.69 101 ALA A N 1
ATOM 745 C CA . ALA A 1 101 ? -3.449 3.318 10.541 1.00 86.69 101 ALA A CA 1
ATOM 746 C C . ALA A 1 101 ? -4.254 4.127 11.569 1.00 86.69 101 ALA A C 1
ATOM 748 O O . ALA A 1 101 ? -4.518 3.642 12.669 1.00 86.69 101 ALA A O 1
ATOM 749 N N . VAL A 1 102 ? -4.742 5.311 11.187 1.00 87.38 102 VAL A N 1
ATOM 750 C CA . VAL A 1 102 ? -5.605 6.135 12.050 1.00 87.38 102 VAL A CA 1
ATOM 751 C C . VAL A 1 102 ? -6.943 5.447 12.344 1.00 87.38 102 VAL A C 1
ATOM 753 O O . VAL A 1 102 ? -7.395 5.439 13.490 1.00 87.38 102 VAL A O 1
ATOM 756 N N . LEU A 1 103 ? -7.573 4.830 11.341 1.00 84.38 103 LEU A N 1
ATOM 757 C CA . LEU A 1 103 ? -8.828 4.097 11.531 1.00 84.38 103 LEU A CA 1
ATOM 758 C C . LEU A 1 103 ? -8.654 2.888 12.455 1.00 84.38 103 LEU A C 1
ATOM 760 O O . LEU A 1 103 ? -9.518 2.646 13.292 1.00 84.38 103 LEU A O 1
ATOM 764 N N . SER A 1 104 ? -7.533 2.173 12.364 1.00 86.38 104 SER A N 1
ATOM 765 C CA . SER A 1 104 ? -7.231 0.992 13.179 1.00 86.38 104 SER A CA 1
ATOM 766 C C . SER A 1 104 ? -7.163 1.318 14.672 1.00 86.38 104 SER A C 1
ATOM 768 O O . SER A 1 104 ? -7.701 0.574 15.490 1.00 86.38 104 SER A O 1
ATOM 770 N N . ILE A 1 105 ? -6.622 2.489 15.030 1.00 88.06 105 ILE A N 1
ATOM 771 C CA . ILE A 1 105 ? -6.656 3.018 16.400 1.00 88.06 105 ILE A CA 1
ATOM 772 C C . ILE A 1 105 ? -8.108 3.184 16.867 1.00 88.06 105 ILE A C 1
ATOM 774 O O . ILE A 1 105 ? -8.462 2.773 17.972 1.00 88.06 105 ILE A O 1
ATOM 778 N N . ASN A 1 106 ? -8.979 3.740 16.022 1.00 84.19 106 ASN A N 1
ATOM 779 C CA . ASN A 1 106 ? -10.393 3.901 16.354 1.00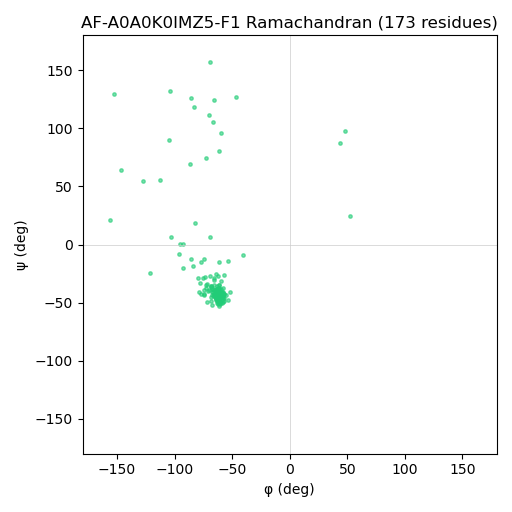 84.19 106 ASN A CA 1
ATOM 780 C C . ASN A 1 106 ? -11.134 2.552 16.465 1.00 84.19 106 ASN A C 1
ATOM 782 O O . ASN A 1 106 ? -11.965 2.395 17.356 1.00 84.19 106 ASN A O 1
ATOM 786 N N . VAL A 1 107 ? -10.820 1.574 15.609 1.00 83.44 107 VAL A N 1
ATOM 787 C CA . VAL A 1 107 ? -11.347 0.197 15.700 1.00 83.44 107 VAL A CA 1
ATOM 788 C C . VAL A 1 107 ? -10.946 -0.448 17.029 1.00 83.44 107 VAL A C 1
ATOM 790 O O . VAL A 1 107 ? -11.788 -1.029 17.711 1.00 83.44 107 VAL A O 1
ATOM 793 N N . PHE A 1 108 ? -9.684 -0.288 17.434 1.00 85.81 108 PHE A N 1
ATOM 794 C CA . PHE A 1 108 ? -9.159 -0.831 18.684 1.00 85.81 108 PHE A CA 1
ATOM 795 C C . PHE A 1 108 ? -9.822 -0.217 19.928 1.00 85.81 108 PHE A C 1
ATOM 797 O O . PHE A 1 108 ? -10.239 -0.946 20.828 1.00 85.81 108 PHE A O 1
ATOM 804 N N . PHE A 1 109 ? -9.941 1.114 19.987 1.00 88.06 109 PHE A N 1
ATOM 805 C CA . PHE A 1 109 ? -10.509 1.800 21.155 1.00 88.06 109 PHE A CA 1
ATOM 806 C C . PHE A 1 109 ? -12.043 1.779 21.202 1.00 88.06 109 PHE A C 1
ATOM 808 O O . PHE A 1 109 ? -12.612 1.815 22.291 1.00 88.06 109 PHE A O 1
ATOM 815 N N . ASN A 1 110 ? -12.728 1.720 20.054 1.00 86.31 110 ASN A N 1
ATOM 816 C CA . ASN A 1 110 ? -14.192 1.788 19.971 1.00 86.31 110 ASN A CA 1
ATOM 817 C C . ASN A 1 110 ? -14.807 0.619 19.172 1.00 86.31 110 ASN A C 1
ATOM 819 O O . ASN A 1 110 ? -15.588 0.871 18.249 1.00 86.31 110 ASN A O 1
ATOM 823 N N . PRO A 1 111 ? -14.534 -0.654 19.516 1.00 82.44 111 PRO A N 1
ATOM 824 C CA . PRO A 1 111 ? -14.969 -1.802 18.713 1.00 82.44 111 PRO A CA 1
ATOM 825 C C . PRO A 1 111 ? -16.494 -1.881 18.544 1.00 82.44 111 PRO A C 1
ATOM 827 O O . PRO 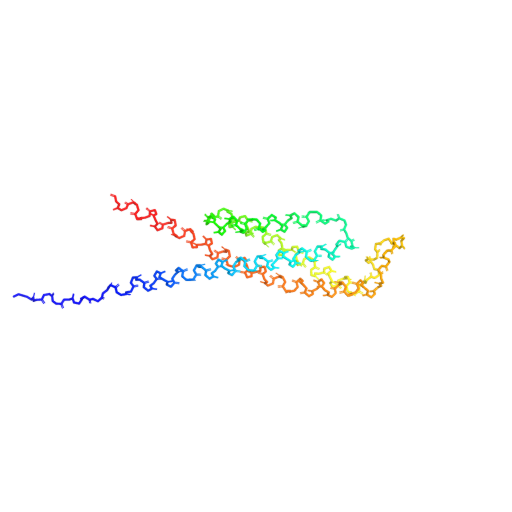A 1 111 ? -16.988 -2.275 17.491 1.00 82.44 111 PRO A O 1
ATOM 830 N N . SER A 1 112 ? -17.266 -1.425 19.537 1.00 80.00 112 SER A N 1
ATOM 831 C CA . SER A 1 112 ? -18.735 -1.438 19.494 1.00 80.00 112 SER A CA 1
ATOM 832 C C . SER A 1 112 ? -19.334 -0.580 18.374 1.00 80.00 112 SER A C 1
ATOM 834 O O . SER A 1 112 ? -20.419 -0.899 17.896 1.00 80.00 112 SER A O 1
ATOM 836 N N . LYS A 1 113 ? -18.638 0.478 17.929 1.00 77.88 113 LYS A N 1
ATOM 837 C 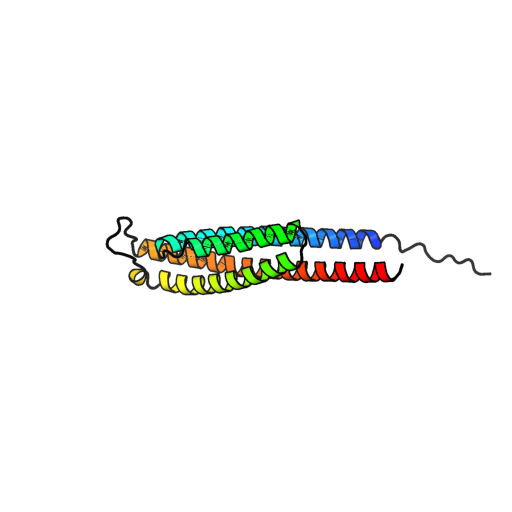CA . LYS A 1 113 ? -19.083 1.346 16.821 1.00 77.88 113 LYS A CA 1
ATOM 838 C C . LYS A 1 113 ? -18.869 0.720 15.442 1.00 77.88 113 LYS A C 1
ATOM 840 O O . LYS A 1 113 ? -19.424 1.214 14.469 1.00 77.88 113 LYS A O 1
ATOM 845 N N . TRP A 1 114 ? -18.059 -0.333 15.367 1.00 70.88 114 TRP A N 1
ATOM 846 C CA . TRP A 1 114 ? -17.678 -1.008 14.125 1.00 70.88 114 TRP A CA 1
ATOM 847 C C . TRP A 1 114 ? -18.429 -2.327 13.903 1.00 70.88 114 TRP A C 1
ATOM 849 O O . TRP A 1 114 ? -18.149 -3.040 12.942 1.00 70.88 114 TRP A O 1
ATOM 859 N N . LYS A 1 115 ? -19.407 -2.652 14.759 1.00 68.06 115 LYS A N 1
ATOM 860 C CA . LYS A 1 115 ? -20.332 -3.762 14.520 1.00 68.06 115 LYS A CA 1
ATOM 861 C C . LYS A 1 115 ? -21.221 -3.445 13.316 1.00 68.06 115 LYS A C 1
ATOM 863 O O . LYS A 1 115 ? -22.156 -2.656 13.425 1.00 68.06 115 LYS A O 1
ATOM 868 N N . PHE A 1 116 ? -20.960 -4.082 12.179 1.00 57.50 116 PHE A N 1
ATOM 869 C CA . PHE A 1 116 ? -21.902 -4.098 11.064 1.00 57.50 116 PHE A CA 1
ATOM 870 C C . PHE A 1 116 ? -22.903 -5.233 11.258 1.00 57.50 116 PHE A C 1
ATOM 872 O O . PHE A 1 116 ? -22.507 -6.377 11.437 1.00 57.50 116 PHE A O 1
ATOM 879 N N . ASN A 1 117 ? -24.192 -4.889 11.207 1.00 53.28 117 ASN A N 1
ATOM 880 C CA . ASN A 1 117 ? -25.333 -5.800 11.285 1.00 53.28 117 ASN A CA 1
ATOM 881 C C . ASN A 1 117 ? -25.261 -6.827 12.426 1.00 53.28 117 ASN A C 1
ATOM 883 O O . ASN A 1 117 ? -24.770 -7.942 12.277 1.00 53.28 117 ASN A O 1
ATOM 887 N N . GLU A 1 118 ? -25.934 -6.497 13.525 1.00 46.12 118 GLU A N 1
ATOM 888 C CA . GLU A 1 118 ? -26.261 -7.414 14.626 1.00 46.12 118 GLU A CA 1
ATOM 889 C C . GLU A 1 118 ? -26.987 -8.700 14.155 1.00 46.12 118 GLU A C 1
ATOM 891 O O . GLU A 1 118 ? -27.059 -9.681 14.886 1.00 46.12 118 GLU A O 1
ATOM 896 N N . ALA A 1 119 ? -27.491 -8.714 12.913 1.00 49.91 119 ALA A N 1
ATOM 897 C CA . ALA A 1 119 ? -28.298 -9.779 12.330 1.00 49.91 119 ALA A CA 1
ATOM 898 C C . ALA A 1 119 ? -27.544 -10.835 11.490 1.00 49.91 119 ALA A C 1
ATOM 900 O O . ALA A 1 119 ? -28.201 -11.732 10.965 1.00 49.91 119 ALA A O 1
ATOM 901 N N . SER A 1 120 ? -26.217 -10.774 11.311 1.00 45.03 120 SER A N 1
ATOM 902 C CA . SER A 1 120 ? -25.521 -11.763 10.465 1.00 45.03 120 SER A CA 1
ATOM 903 C C . SER A 1 120 ? -24.753 -12.809 11.280 1.00 45.03 120 SER A C 1
ATOM 905 O O . SER A 1 120 ? -24.002 -12.489 12.191 1.00 45.03 120 SER A O 1
ATOM 907 N N . PHE A 1 121 ? -24.962 -14.067 10.901 1.00 46.91 121 PHE A N 1
ATOM 908 C CA . PHE A 1 121 ? -24.449 -15.354 11.392 1.00 46.91 121 PHE A CA 1
ATOM 909 C C . PHE A 1 121 ? -22.950 -15.443 11.789 1.00 46.91 121 PHE A C 1
ATOM 911 O O . PHE A 1 121 ? -22.539 -16.434 12.382 1.00 46.91 121 PHE A O 1
ATOM 918 N N . LEU A 1 122 ? -22.139 -14.419 11.512 1.00 46.50 122 LEU A N 1
ATOM 919 C CA . LEU A 1 122 ? -20.736 -14.279 11.922 1.00 46.50 122 LEU A CA 1
ATOM 920 C C . LEU A 1 122 ? -20.599 -13.124 12.923 1.00 46.50 122 LEU A C 1
ATOM 922 O O . LEU A 1 122 ? -19.884 -12.155 12.681 1.00 46.50 122 LEU A O 1
ATOM 926 N N . GLY A 1 123 ? -21.368 -13.182 14.013 1.00 55.81 123 GLY A N 1
ATOM 927 C CA . GLY A 1 123 ? -21.419 -12.119 15.012 1.00 55.81 123 GLY A CA 1
ATOM 928 C C . GLY A 1 123 ? -20.051 -11.874 15.643 1.00 55.81 123 GLY A C 1
ATOM 929 O O . GLY A 1 123 ? -19.688 -12.553 16.597 1.00 55.81 123 GLY A O 1
ATOM 930 N N . HIS A 1 124 ? -19.315 -10.889 15.131 1.00 68.56 124 HIS A N 1
ATOM 931 C CA . HIS A 1 124 ? -18.023 -10.524 15.686 1.00 68.56 124 HIS A CA 1
ATOM 932 C C . HIS A 1 124 ? -18.185 -9.958 17.097 1.00 68.56 124 HIS A C 1
ATOM 934 O O . HIS A 1 124 ? -18.917 -8.985 17.336 1.00 68.56 124 HIS A O 1
ATOM 940 N N . THR A 1 125 ? -17.490 -10.567 18.055 1.00 79.50 125 THR A N 1
ATOM 941 C CA . THR A 1 125 ? -17.426 -10.048 19.421 1.00 79.50 125 THR A CA 1
ATOM 942 C C . THR A 1 125 ? -16.627 -8.743 19.461 1.00 79.50 125 THR A C 1
ATOM 944 O O . THR A 1 125 ? -15.779 -8.478 18.612 1.00 79.50 125 THR A O 1
ATOM 947 N N . ASN A 1 126 ? -16.851 -7.904 20.481 1.00 79.88 126 ASN A N 1
ATOM 948 C CA . ASN A 1 126 ? -16.004 -6.718 20.683 1.00 79.88 126 ASN A CA 1
ATOM 949 C C . ASN A 1 126 ? -14.518 -7.094 20.833 1.00 79.88 126 ASN A C 1
ATOM 951 O O . ASN A 1 126 ? -13.656 -6.266 20.555 1.00 79.88 126 ASN A O 1
ATOM 955 N N . GLU A 1 127 ? -14.237 -8.317 21.291 1.00 83.88 127 GLU A N 1
ATOM 956 C CA . GLU A 1 127 ? -12.888 -8.861 21.409 1.00 83.88 127 GLU A CA 1
ATOM 957 C C . GLU A 1 127 ? -12.251 -9.082 20.035 1.00 83.88 127 GLU A C 1
ATOM 959 O O . GLU A 1 127 ? -11.189 -8.529 19.769 1.00 83.88 127 GLU A O 1
ATOM 964 N N . GLU A 1 128 ? -12.939 -9.782 19.131 1.00 82.62 128 GLU A N 1
ATOM 965 C CA . GLU A 1 128 ? -12.466 -10.039 17.761 1.00 82.62 128 GLU A CA 1
ATOM 966 C C . GLU A 1 128 ? -12.269 -8.752 16.954 1.00 82.62 128 GLU A C 1
ATOM 968 O O . GLU A 1 128 ? -11.307 -8.618 16.194 1.00 82.62 128 GLU A O 1
ATOM 973 N N . ILE A 1 129 ? -13.165 -7.774 17.131 1.00 81.69 129 ILE A N 1
ATOM 974 C CA . ILE A 1 129 ? -13.027 -6.461 16.489 1.00 81.69 129 ILE A CA 1
ATOM 975 C C . ILE A 1 129 ? -11.788 -5.742 17.018 1.00 81.69 129 ILE A C 1
ATOM 977 O O . ILE A 1 129 ? -11.027 -5.154 16.248 1.00 81.69 129 ILE A O 1
ATOM 981 N N . ARG A 1 130 ? -11.555 -5.810 18.332 1.00 85.62 130 ARG A N 1
ATOM 982 C CA . ARG A 1 130 ? -10.380 -5.199 18.949 1.00 85.62 130 ARG A CA 1
ATOM 983 C C . ARG A 1 130 ? -9.093 -5.869 18.472 1.00 85.62 130 ARG A C 1
ATOM 985 O O . ARG A 1 130 ? -8.157 -5.155 18.119 1.00 85.62 130 ARG A O 1
ATOM 992 N N . GLU A 1 131 ? -9.057 -7.197 18.405 1.00 86.12 131 GLU A N 1
ATOM 993 C CA . GLU A 1 131 ? -7.926 -7.963 17.869 1.00 86.12 131 GLU A CA 1
ATOM 994 C C . GLU A 1 131 ? -7.645 -7.597 16.406 1.00 86.12 131 GLU A C 1
ATOM 996 O O . GLU A 1 131 ? -6.508 -7.278 16.053 1.00 86.12 131 GLU A O 1
ATOM 1001 N N . SER A 1 132 ? -8.691 -7.510 15.580 1.00 82.88 132 SER A N 1
ATOM 1002 C CA . SER A 1 132 ? -8.578 -7.043 14.194 1.00 82.88 132 SER A CA 1
ATOM 1003 C C . SER A 1 132 ? -7.993 -5.630 14.121 1.00 82.88 132 SER A C 1
ATOM 1005 O O . SER A 1 132 ? -7.120 -5.367 13.296 1.00 82.88 132 SER A O 1
ATOM 1007 N N . GLY A 1 133 ? -8.396 -4.733 15.027 1.00 85.50 133 GLY A N 1
ATOM 1008 C CA . GLY A 1 133 ? -7.809 -3.399 15.177 1.00 85.50 133 GLY A CA 1
ATOM 1009 C C . GLY A 1 133 ? -6.305 -3.422 15.477 1.00 85.50 133 GLY A C 1
ATOM 1010 O O . GLY A 1 133 ? -5.553 -2.665 14.860 1.00 85.50 133 GLY A O 1
ATOM 1011 N N . VAL A 1 134 ? -5.844 -4.312 16.366 1.00 88.25 134 VAL A N 1
ATOM 1012 C CA . VAL A 1 134 ? -4.407 -4.493 16.659 1.00 88.25 134 V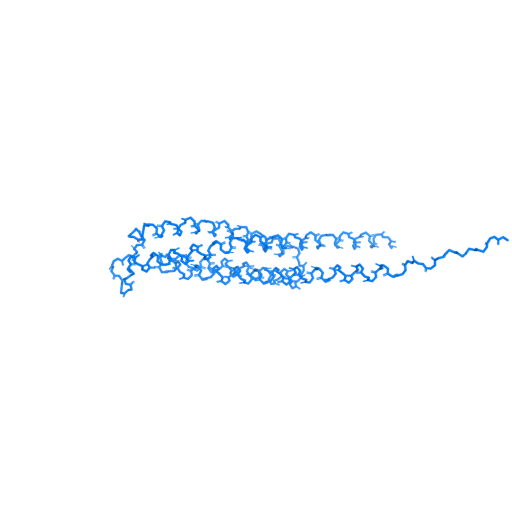AL A CA 1
ATOM 1013 C C . VAL A 1 134 ? -3.658 -4.988 15.428 1.00 88.25 134 VAL A C 1
ATOM 1015 O O . VAL A 1 134 ? -2.615 -4.435 15.080 1.00 88.25 134 VAL A O 1
ATOM 1018 N N . ILE A 1 135 ? -4.190 -6.002 14.743 1.00 87.38 135 ILE A N 1
ATOM 1019 C CA . ILE A 1 135 ? -3.565 -6.557 13.537 1.00 87.38 135 ILE A CA 1
ATOM 1020 C C . ILE A 1 135 ? -3.453 -5.466 12.464 1.00 87.38 135 ILE A C 1
ATOM 1022 O O . ILE A 1 135 ? -2.366 -5.243 11.930 1.00 87.38 135 ILE A O 1
ATOM 1026 N N . LEU A 1 136 ? -4.536 -4.725 12.205 1.00 85.94 136 LEU A N 1
ATOM 1027 C CA . LEU A 1 136 ? -4.549 -3.594 11.273 1.00 85.94 136 LEU A CA 1
ATOM 1028 C C . LEU A 1 136 ? -3.487 -2.545 11.634 1.00 85.94 136 LEU A C 1
ATOM 1030 O O . LEU A 1 136 ? -2.776 -2.064 10.749 1.00 85.94 136 LEU A O 1
ATOM 1034 N N . MET A 1 137 ? -3.347 -2.217 12.921 1.00 87.81 137 MET A N 1
ATOM 1035 C CA . MET A 1 137 ? -2.351 -1.261 13.406 1.00 87.81 137 MET A CA 1
ATOM 1036 C C . MET A 1 137 ? -0.928 -1.753 13.128 1.00 87.81 137 MET A C 1
ATOM 1038 O O . MET A 1 137 ? -0.138 -1.034 12.514 1.00 87.81 137 MET A O 1
ATOM 1042 N N . CYS A 1 138 ? -0.617 -2.993 13.512 1.00 88.62 138 CYS A N 1
ATOM 1043 C CA . CYS A 1 138 ? 0.693 -3.606 13.301 1.00 88.62 138 CYS A CA 1
ATOM 1044 C C . CYS A 1 138 ? 1.069 -3.658 11.816 1.00 88.62 138 CYS A C 1
ATOM 1046 O O . CYS A 1 138 ? 2.149 -3.205 11.435 1.00 88.62 138 CYS A O 1
ATOM 1048 N N . PHE A 1 139 ? 0.173 -4.157 10.961 1.00 87.56 139 PHE A N 1
ATOM 1049 C CA . PHE A 1 139 ? 0.425 -4.230 9.522 1.00 87.56 139 PHE A CA 1
ATOM 1050 C C . PHE A 1 139 ? 0.610 -2.842 8.907 1.00 87.56 139 PHE A C 1
ATOM 1052 O O . PHE A 1 139 ? 1.529 -2.647 8.118 1.00 87.56 139 PHE A O 1
ATOM 1059 N N . SER A 1 140 ? -0.198 -1.855 9.295 1.00 86.75 140 SER A N 1
ATOM 1060 C CA . SER A 1 140 ? -0.068 -0.495 8.755 1.00 86.75 140 SER A CA 1
ATOM 1061 C C . SER A 1 140 ? 1.254 0.157 9.157 1.00 86.75 140 SER A C 1
ATOM 1063 O O . SER A 1 140 ? 1.932 0.744 8.313 1.00 86.75 140 SER A O 1
ATOM 1065 N N . LEU A 1 141 ? 1.664 0.002 10.419 1.00 88.62 141 LEU A N 1
ATOM 1066 C CA . LEU A 1 141 ? 2.938 0.524 10.919 1.00 88.62 141 LEU A CA 1
ATOM 1067 C C . LEU A 1 141 ? 4.154 -0.147 10.270 1.00 88.62 141 LEU A C 1
ATOM 1069 O O . LEU A 1 141 ? 5.187 0.502 10.135 1.00 88.62 141 LEU A O 1
ATOM 1073 N N . LEU A 1 142 ? 4.041 -1.408 9.846 1.00 89.62 142 LEU A N 1
ATOM 1074 C CA . LEU A 1 142 ? 5.091 -2.099 9.094 1.00 89.62 142 LEU A CA 1
ATOM 1075 C C . LEU A 1 142 ? 5.102 -1.697 7.614 1.00 89.62 142 LEU A C 1
ATOM 1077 O O . LEU A 1 142 ? 6.168 -1.479 7.038 1.00 89.62 142 LEU A O 1
ATOM 1081 N N . LEU A 1 143 ? 3.927 -1.554 6.999 1.00 88.94 143 LEU A N 1
ATOM 1082 C CA . LEU A 1 143 ? 3.801 -1.280 5.568 1.00 88.94 143 LEU A CA 1
ATOM 1083 C C . LEU A 1 143 ? 4.135 0.164 5.196 1.00 88.94 143 LEU A C 1
ATOM 1085 O O . LEU A 1 143 ? 4.612 0.391 4.086 1.00 88.94 143 LEU A O 1
ATOM 1089 N N . ILE A 1 144 ? 3.932 1.138 6.089 1.00 88.69 144 ILE A N 1
ATOM 1090 C CA . ILE A 1 144 ? 4.290 2.542 5.822 1.00 88.69 144 ILE A CA 1
ATOM 1091 C C . ILE A 1 144 ? 5.809 2.691 5.570 1.00 88.69 144 ILE A C 1
ATOM 1093 O O . ILE A 1 144 ? 6.175 3.197 4.505 1.00 88.69 144 ILE A O 1
ATOM 1097 N N . PRO A 1 145 ? 6.715 2.214 6.450 1.00 90.19 145 PRO A N 1
ATOM 1098 C CA . PRO A 1 145 ? 8.151 2.204 6.177 1.00 90.19 145 PRO A CA 1
ATOM 1099 C C . PRO A 1 145 ? 8.523 1.398 4.933 1.00 90.19 145 PRO A C 1
ATOM 1101 O O . PRO A 1 145 ? 9.303 1.883 4.118 1.00 90.19 145 PRO A O 1
ATOM 1104 N N . THR A 1 146 ? 7.945 0.205 4.736 1.00 87.62 146 THR A N 1
ATOM 1105 C CA . THR A 1 146 ? 8.198 -0.599 3.526 1.00 87.62 146 THR A CA 1
ATOM 1106 C C . THR A 1 146 ? 7.839 0.175 2.261 1.00 87.62 146 THR A C 1
ATOM 1108 O O . THR A 1 146 ? 8.605 0.179 1.298 1.00 87.62 146 THR A O 1
ATOM 1111 N N . SER A 1 147 ? 6.712 0.885 2.286 1.00 87.38 147 SER A N 1
ATOM 1112 C CA . SER A 1 147 ? 6.261 1.736 1.194 1.00 87.38 147 SER A CA 1
ATOM 1113 C C . SER A 1 147 ? 7.237 2.877 0.908 1.00 87.38 147 SER A C 1
ATOM 1115 O O . SER A 1 147 ? 7.610 3.099 -0.245 1.00 87.38 147 SER A O 1
ATOM 1117 N N . ALA A 1 148 ? 7.704 3.561 1.954 1.00 88.06 148 ALA A N 1
ATOM 1118 C CA . ALA A 1 148 ? 8.685 4.634 1.830 1.00 88.06 148 ALA A CA 1
ATOM 1119 C C . ALA A 1 148 ? 10.029 4.127 1.280 1.00 88.06 148 ALA A C 1
ATOM 1121 O O . ALA A 1 148 ? 10.613 4.764 0.401 1.00 88.06 148 ALA A O 1
ATOM 1122 N N . CYS A 1 149 ? 10.500 2.963 1.739 1.00 88.25 149 CYS A N 1
ATOM 1123 C CA . CYS A 1 149 ? 11.703 2.316 1.211 1.00 88.25 149 CYS A CA 1
ATOM 1124 C C . CYS A 1 149 ? 11.553 1.968 -0.275 1.00 88.25 149 CYS A C 1
ATOM 1126 O O . CYS A 1 149 ? 12.460 2.238 -1.062 1.00 88.25 149 CYS A O 1
ATOM 1128 N N . SER A 1 150 ? 10.404 1.413 -0.661 1.00 86.88 150 SER A N 1
ATOM 1129 C CA . SER A 1 150 ? 10.115 1.054 -2.049 1.00 86.88 150 SER A CA 1
ATOM 1130 C C . SER A 1 150 ? 10.064 2.287 -2.956 1.00 86.88 150 SER A C 1
ATOM 1132 O O . SER A 1 150 ? 10.668 2.313 -4.030 1.00 86.88 150 SER A O 1
ATOM 1134 N N . LEU A 1 151 ? 9.431 3.367 -2.486 1.00 88.19 151 LEU A N 1
ATOM 1135 C CA . LEU A 1 151 ? 9.399 4.647 -3.189 1.00 88.19 151 LEU A CA 1
ATOM 1136 C C . LEU A 1 151 ? 10.808 5.236 -3.359 1.00 88.19 151 LEU A C 1
ATOM 1138 O O . LEU A 1 151 ? 11.168 5.661 -4.455 1.00 88.19 151 LEU A O 1
ATOM 1142 N N . ALA A 1 152 ? 11.629 5.218 -2.306 1.00 89.31 152 ALA A N 1
ATOM 1143 C CA . ALA A 1 152 ? 13.011 5.687 -2.378 1.00 89.31 152 ALA A CA 1
ATOM 1144 C C . ALA A 1 152 ? 13.841 4.873 -3.387 1.00 89.31 152 ALA A C 1
ATOM 1146 O O . ALA A 1 152 ? 14.602 5.452 -4.166 1.00 89.31 152 ALA A O 1
ATOM 1147 N N . ALA A 1 153 ? 13.664 3.549 -3.417 1.00 87.31 153 ALA A N 1
ATOM 1148 C CA . ALA A 1 153 ? 14.331 2.682 -4.383 1.00 87.31 153 ALA A CA 1
ATOM 1149 C C . ALA A 1 153 ? 13.899 2.987 -5.827 1.00 87.31 153 ALA A C 1
ATOM 1151 O O . ALA A 1 153 ? 14.748 3.104 -6.713 1.00 87.31 153 ALA A O 1
ATOM 1152 N N . ALA A 1 154 ? 12.600 3.197 -6.058 1.00 86.62 154 ALA A N 1
ATOM 1153 C CA . ALA A 1 154 ? 12.074 3.565 -7.370 1.00 86.62 154 ALA A CA 1
ATOM 1154 C C . ALA A 1 154 ? 12.591 4.926 -7.854 1.00 86.62 154 ALA A C 1
ATOM 1156 O O . ALA A 1 154 ? 12.990 5.039 -9.011 1.00 86.62 154 ALA A O 1
ATOM 1157 N N . ILE A 1 155 ? 12.659 5.934 -6.977 1.00 87.75 155 ILE A N 1
ATOM 1158 C CA . ILE A 1 155 ? 13.229 7.253 -7.305 1.00 87.75 155 ILE A CA 1
ATOM 1159 C C . ILE A 1 155 ? 14.698 7.113 -7.724 1.00 87.75 155 ILE A C 1
ATOM 1161 O O . ILE A 1 155 ? 15.120 7.688 -8.731 1.00 87.75 155 ILE A O 1
ATOM 1165 N N . GLN A 1 156 ? 15.481 6.327 -6.980 1.00 87.81 156 GLN A N 1
ATOM 1166 C CA . GLN A 1 156 ? 16.889 6.094 -7.306 1.00 87.81 156 GLN A CA 1
ATOM 1167 C C . GLN A 1 156 ? 17.063 5.358 -8.643 1.00 87.81 156 GLN A C 1
ATOM 1169 O O . GLN A 1 156 ? 17.952 5.719 -9.418 1.00 87.81 156 GLN A O 1
ATOM 1174 N N . LEU A 1 157 ? 16.222 4.362 -8.943 1.00 84.19 157 LEU A N 1
ATOM 1175 C CA . LEU A 1 157 ? 16.233 3.681 -10.243 1.00 84.19 157 LEU A CA 1
ATOM 1176 C C . LEU A 1 157 ? 15.837 4.626 -11.377 1.00 84.19 157 LEU A C 1
ATOM 1178 O O . LEU A 1 157 ? 16.539 4.690 -12.384 1.00 84.19 157 LEU A O 1
ATOM 1182 N N . PHE A 1 158 ? 14.779 5.414 -11.189 1.00 84.94 158 PHE A N 1
ATOM 1183 C CA . PHE A 1 158 ? 14.309 6.380 -12.178 1.00 84.94 158 PHE A CA 1
ATOM 1184 C C . PHE A 1 158 ? 15.396 7.404 -12.538 1.00 84.94 158 PHE A C 1
ATOM 1186 O O . PHE A 1 158 ? 15.680 7.619 -13.717 1.00 84.94 158 PHE A O 1
ATOM 1193 N N . HIS A 1 159 ? 16.077 7.970 -11.534 1.00 84.69 159 HIS A N 1
ATOM 1194 C CA . HIS A 1 159 ? 17.181 8.907 -11.761 1.00 84.69 159 HIS A CA 1
ATOM 1195 C C . HIS A 1 159 ? 18.338 8.260 -12.541 1.00 84.69 159 HIS A C 1
ATOM 1197 O O . HIS A 1 159 ? 18.923 8.880 -13.430 1.00 84.69 159 HIS A O 1
ATOM 1203 N N . ARG A 1 160 ? 18.667 6.996 -12.244 1.00 81.25 160 ARG A N 1
ATOM 1204 C CA . ARG A 1 160 ? 19.722 6.264 -12.964 1.00 81.25 160 ARG A CA 1
ATOM 1205 C C . ARG A 1 160 ? 19.342 5.948 -14.409 1.00 81.25 160 ARG A C 1
ATOM 1207 O O . ARG A 1 160 ? 20.219 6.011 -15.269 1.00 81.25 160 ARG A O 1
ATOM 1214 N N . CYS A 1 161 ? 18.077 5.630 -14.687 1.00 77.12 161 CYS A N 1
ATOM 1215 C CA . CYS A 1 161 ? 17.603 5.438 -16.059 1.00 77.12 161 CYS A CA 1
ATOM 1216 C C . CYS A 1 161 ? 17.757 6.726 -16.882 1.00 77.12 161 CYS A C 1
ATOM 1218 O O . CYS A 1 161 ? 18.330 6.678 -17.968 1.00 77.12 161 CYS A O 1
ATOM 1220 N N . GLY A 1 162 ? 17.357 7.877 -16.328 1.00 73.75 162 GLY A N 1
ATOM 1221 C CA . GLY A 1 162 ? 17.521 9.171 -17.002 1.00 73.75 162 GLY A CA 1
ATOM 1222 C C . GLY A 1 162 ? 18.987 9.552 -17.248 1.00 73.75 162 GLY A C 1
ATOM 1223 O O . GLY A 1 162 ? 19.328 10.063 -18.314 1.00 73.75 162 GLY A O 1
ATOM 1224 N N . GLN A 1 163 ? 19.886 9.252 -16.304 1.00 74.50 163 GLN A N 1
ATOM 1225 C CA . GLN A 1 163 ? 21.316 9.517 -16.485 1.00 74.50 163 GLN A CA 1
ATOM 1226 C C . GLN A 1 163 ? 21.913 8.689 -17.635 1.00 74.50 163 GLN A C 1
ATOM 1228 O O . GLN A 1 163 ? 22.581 9.253 -18.503 1.00 74.50 163 GLN A O 1
ATOM 1233 N N . LYS A 1 164 ? 21.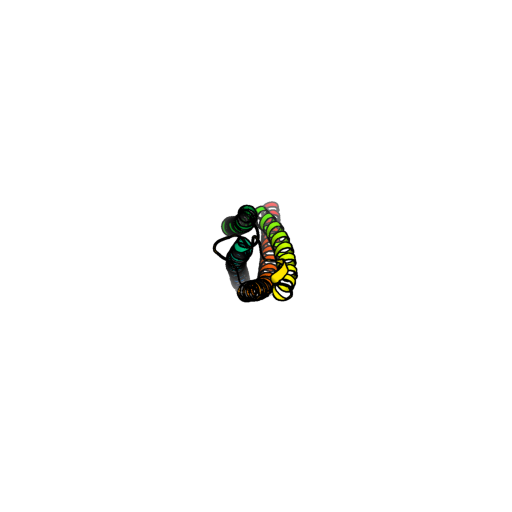613 7.382 -17.698 1.00 69.06 164 LYS A N 1
ATOM 1234 C CA . LYS A 1 164 ? 22.071 6.499 -18.788 1.00 69.06 164 LYS A CA 1
ATOM 1235 C C . LYS A 1 164 ? 21.601 6.976 -20.167 1.00 69.06 164 LYS A C 1
ATOM 1237 O O . LYS A 1 164 ? 22.373 6.934 -21.120 1.00 69.06 164 LYS A O 1
ATOM 1242 N N . GLU A 1 165 ? 20.359 7.445 -20.277 1.00 65.25 165 GLU A N 1
ATOM 1243 C CA . GLU A 1 165 ? 19.818 7.981 -21.534 1.00 65.25 165 GLU A CA 1
ATOM 1244 C C . GLU A 1 165 ? 20.564 9.255 -21.979 1.00 65.25 165 GLU A C 1
ATOM 1246 O O . GLU A 1 165 ? 20.926 9.399 -23.152 1.00 65.25 165 GLU A O 1
ATOM 1251 N N . SER A 1 166 ? 20.892 10.140 -21.031 1.00 63.19 166 SER A N 1
ATOM 1252 C CA . SER A 1 166 ? 21.661 11.361 -21.308 1.00 63.19 166 SER A CA 1
ATOM 1253 C C . SER A 1 166 ? 23.115 11.089 -21.723 1.00 63.19 166 SER A C 1
ATOM 1255 O O . SER A 1 166 ? 23.633 11.757 -22.622 1.00 63.19 166 SER A O 1
ATOM 1257 N N . ASP A 1 167 ? 23.762 10.088 -21.121 1.00 67.94 167 ASP A N 1
ATOM 1258 C CA . ASP A 1 167 ? 25.140 9.708 -21.448 1.00 67.94 167 ASP A CA 1
ATOM 1259 C C . ASP A 1 167 ? 25.222 9.034 -22.829 1.00 67.94 167 ASP A C 1
ATOM 1261 O O . ASP A 1 167 ? 26.113 9.355 -23.621 1.00 67.94 167 ASP A O 1
ATOM 1265 N N . ASN A 1 168 ? 24.248 8.182 -23.174 1.00 65.31 168 ASN A N 1
ATOM 1266 C CA . ASN A 1 168 ? 24.150 7.571 -24.505 1.00 65.31 168 ASN A CA 1
ATOM 1267 C C . ASN A 1 168 ? 23.917 8.616 -25.608 1.00 65.31 168 ASN A C 1
ATOM 1269 O O . ASN A 1 168 ? 24.529 8.535 -26.674 1.00 65.31 168 ASN A O 1
ATOM 1273 N N . THR A 1 169 ? 23.082 9.626 -25.346 1.00 64.81 169 THR A N 1
ATOM 1274 C CA . THR A 1 169 ? 22.820 10.710 -26.308 1.00 64.81 169 THR A CA 1
ATOM 1275 C C . THR A 1 169 ? 24.095 11.511 -26.596 1.00 64.81 169 THR A C 1
ATOM 1277 O O . THR A 1 169 ? 24.441 11.724 -27.756 1.00 64.81 169 THR A O 1
ATOM 1280 N N . LYS A 1 170 ? 24.868 11.858 -25.556 1.00 63.97 170 LYS A N 1
ATOM 1281 C CA . LYS A 1 170 ? 26.158 12.560 -25.704 1.00 63.97 170 LYS A CA 1
ATOM 1282 C C . LYS A 1 170 ? 27.235 11.731 -26.405 1.00 63.97 170 LYS A C 1
ATOM 1284 O O . LYS A 1 170 ? 28.122 12.307 -27.031 1.00 63.97 170 LYS A O 1
ATOM 1289 N N . SER A 1 171 ? 27.212 10.404 -26.267 1.00 61.25 171 SER A N 1
ATOM 1290 C CA . SER A 1 171 ? 28.161 9.530 -26.968 1.00 61.25 171 SER A CA 1
ATOM 1291 C C . SER A 1 171 ? 27.856 9.441 -28.463 1.00 61.25 171 SER A C 1
ATOM 1293 O O . SER A 1 171 ? 28.789 9.414 -29.258 1.00 61.25 171 SER A O 1
ATOM 1295 N N . ASN A 1 172 ? 26.575 9.427 -28.845 1.00 62.19 172 ASN A N 1
ATOM 1296 C CA . ASN A 1 172 ? 26.168 9.380 -30.251 1.00 62.19 172 ASN A CA 1
ATOM 1297 C C . ASN A 1 172 ? 26.381 10.712 -30.979 1.00 62.19 172 ASN A C 1
ATOM 1299 O O . ASN A 1 172 ? 26.626 10.704 -32.175 1.00 62.19 172 ASN A O 1
ATOM 1303 N N . GLU A 1 173 ? 26.337 11.846 -30.277 1.00 58.91 173 GLU A N 1
ATOM 1304 C CA . GLU A 1 173 ? 26.604 13.167 -30.870 1.00 58.91 173 GLU A CA 1
ATOM 1305 C C . GLU A 1 173 ? 28.101 13.414 -31.157 1.00 58.91 173 GLU A C 1
ATOM 1307 O O . GLU A 1 173 ? 28.464 14.364 -31.846 1.00 58.91 173 GLU A O 1
ATOM 1312 N N . LYS A 1 174 ? 28.994 12.564 -30.631 1.00 58.31 174 LYS A N 1
ATOM 1313 C CA . LYS A 1 174 ? 30.447 12.641 -30.866 1.00 58.31 174 LYS A CA 1
ATOM 1314 C C . LYS A 1 174 ? 30.943 11.792 -32.044 1.00 58.31 174 LYS A C 1
ATOM 1316 O O . LYS A 1 174 ? 32.155 11.768 -32.268 1.00 58.31 174 LYS A O 1
ATOM 1321 N N . VAL A 1 175 ? 30.053 11.092 -32.748 1.00 50.78 175 VAL A N 1
ATOM 1322 C CA . VAL A 1 175 ? 30.359 10.287 -33.947 1.00 50.78 175 VAL A CA 1
ATOM 1323 C C . VAL A 1 175 ? 29.830 11.007 -35.176 1.00 50.78 175 VAL A C 1
ATOM 1325 O O . VAL A 1 175 ? 30.605 11.113 -36.151 1.00 50.78 175 VAL A O 1
#

Secondary structure (DSSP, 8-state):
----------SHHHHHHHHHHHHHHHHHHHHHHHHHHHHHHHHHHHHHHHHTT-S-HHHHHHHHHHHHHHHHHHHHH--HHHHHHHHHHHHHHHHHHHHHHHHHHHHHH-GGGG---TTSSS---HHHHHHHHHHHHHHHHHHHHHHHHHHHHHHHHHHHHHHHHHHHHHHHTT-